Protein AF-A0AAU3AUS3-F1 (afdb_monomer_lite)

Radius of gyration: 31.83 Å; chains: 1; bounding box: 71×86×41 Å

Secondary structure (DSSP, 8-state):
--HHHHHHHHHHHHHHHHHHHHHHHHHHHSS-GGGSTTSPPHHHHHHHHHHHHHHHHHHHHHHHHTT-S-HHHHHHHHHHHHHHHHHHHHHHHHHHHHHHS------PPPPP--PPPPPP----------

Sequence (130 aa):
MSVWMACVWGLLGAGALEAHQLRGDIARVRNLPWRVRGELPLGPYLTALGLRLALGVGLAAGFGASGQAGGPVGVMAVGIAAPKVLEQLAGRRLAEVQSADEPLGPEPEPEPVVEPAAPPEVEGATGERN

Structure (mmCIF, N/CA/C/O backbone):
data_AF-A0AAU3AUS3-F1
#
_entry.id   AF-A0AAU3AUS3-F1
#
loop_
_atom_site.group_PDB
_atom_site.id
_atom_site.type_symbol
_atom_site.label_atom_id
_atom_site.label_alt_id
_atom_site.label_comp_id
_atom_site.label_asym_id
_atom_site.label_entity_id
_atom_site.label_seq_id
_atom_site.pdbx_PDB_ins_code
_atom_site.Cartn_x
_atom_site.Cartn_y
_atom_site.Cartn_z
_atom_site.occupancy
_atom_site.B_iso_or_equiv
_atom_site.auth_seq_id
_atom_site.auth_comp_id
_atom_site.auth_asym_id
_atom_site.auth_atom_id
_atom_site.pdbx_PDB_model_num
ATOM 1 N N . MET A 1 1 ? 12.947 -8.809 -16.475 1.00 65.44 1 MET A N 1
ATOM 2 C CA . MET A 1 1 ? 11.981 -9.483 -15.575 1.00 65.44 1 MET A CA 1
ATOM 3 C C . MET A 1 1 ? 10.610 -9.408 -16.231 1.00 65.44 1 MET A C 1
ATOM 5 O O . MET A 1 1 ? 10.331 -8.376 -16.823 1.00 65.44 1 MET A O 1
ATOM 9 N N . SER A 1 2 ? 9.790 -10.464 -16.212 1.00 82.69 2 SER A N 1
ATOM 10 C CA . SER A 1 2 ? 8.461 -10.382 -16.838 1.00 82.69 2 SER A CA 1
ATOM 11 C C . SER A 1 2 ? 7.533 -9.468 -16.031 1.00 82.69 2 SER A C 1
ATOM 13 O O . SER A 1 2 ? 7.629 -9.410 -14.803 1.00 82.69 2 SER A O 1
ATOM 15 N N . VAL A 1 3 ? 6.620 -8.773 -16.715 1.00 78.56 3 VAL A N 1
ATOM 16 C CA . VAL A 1 3 ? 5.614 -7.898 -16.083 1.00 78.56 3 VAL A CA 1
ATOM 17 C C . VAL A 1 3 ? 4.771 -8.680 -15.074 1.00 78.56 3 VAL A C 1
ATOM 19 O O . VAL A 1 3 ? 4.509 -8.195 -13.984 1.00 78.56 3 VAL A O 1
ATOM 22 N N . TRP A 1 4 ? 4.445 -9.938 -15.381 1.00 81.81 4 TRP A N 1
ATOM 23 C CA . TRP A 1 4 ? 3.783 -10.847 -14.445 1.00 81.81 4 TRP A CA 1
ATOM 24 C C . TRP A 1 4 ? 4.547 -10.998 -13.123 1.00 81.81 4 TRP A C 1
ATOM 26 O O . TRP A 1 4 ? 3.977 -10.827 -12.048 1.00 81.81 4 TRP A O 1
ATOM 36 N N . MET A 1 5 ? 5.854 -11.265 -13.197 1.00 78.62 5 MET A N 1
ATOM 37 C CA . MET A 1 5 ? 6.702 -11.383 -12.011 1.00 78.62 5 MET A CA 1
ATOM 38 C C . MET A 1 5 ? 6.750 -10.052 -11.243 1.00 78.62 5 MET A C 1
ATOM 40 O O . MET A 1 5 ? 6.728 -10.050 -10.016 1.00 78.62 5 MET A O 1
ATOM 44 N N . ALA A 1 6 ? 6.757 -8.918 -11.952 1.00 76.00 6 ALA A N 1
ATOM 45 C CA . ALA A 1 6 ? 6.705 -7.586 -11.350 1.00 76.00 6 ALA A CA 1
ATOM 46 C C . ALA A 1 6 ? 5.406 -7.375 -10.563 1.00 76.00 6 ALA A C 1
ATOM 48 O O . ALA A 1 6 ? 5.463 -6.969 -9.406 1.00 76.00 6 ALA A O 1
A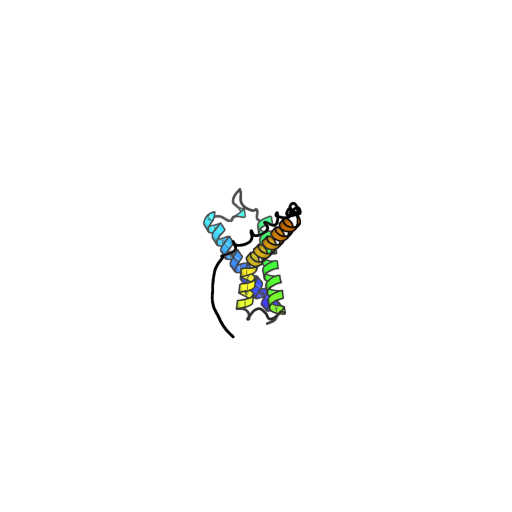TOM 49 N N . CYS A 1 7 ? 4.258 -7.743 -11.135 1.00 77.19 7 CYS A N 1
ATOM 50 C CA . CYS A 1 7 ? 2.962 -7.688 -10.462 1.00 77.19 7 CYS A CA 1
ATOM 51 C C . CYS A 1 7 ? 2.922 -8.554 -9.196 1.00 77.19 7 CYS A C 1
ATOM 53 O O . CYS A 1 7 ? 2.415 -8.101 -8.173 1.00 77.19 7 CYS A O 1
ATOM 55 N N . VAL A 1 8 ? 3.478 -9.771 -9.236 1.00 81.88 8 VAL A N 1
ATOM 56 C CA . VAL A 1 8 ? 3.534 -10.667 -8.065 1.00 81.88 8 VAL A CA 1
ATOM 57 C C . VAL A 1 8 ? 4.384 -10.060 -6.948 1.00 81.88 8 VAL A C 1
ATOM 59 O O . VAL A 1 8 ? 3.948 -10.028 -5.798 1.00 81.88 8 VAL A O 1
ATOM 62 N N . TRP A 1 9 ? 5.563 -9.522 -7.272 1.00 76.19 9 TRP A N 1
ATOM 63 C CA . TRP A 1 9 ? 6.416 -8.853 -6.283 1.00 76.19 9 TRP A CA 1
ATOM 64 C C . TRP A 1 9 ? 5.794 -7.557 -5.751 1.00 76.19 9 TRP A C 1
ATOM 66 O O . TRP A 1 9 ? 5.905 -7.273 -4.558 1.00 76.19 9 TRP A O 1
ATOM 76 N N . GLY A 1 10 ? 5.083 -6.814 -6.601 1.00 76.62 10 GLY A N 1
ATOM 77 C CA . GLY A 1 10 ? 4.305 -5.639 -6.212 1.00 76.62 10 GLY A CA 1
ATOM 78 C C . GLY A 1 10 ? 3.168 -5.972 -5.246 1.00 76.62 10 GLY A C 1
ATOM 79 O O . GLY A 1 10 ? 3.034 -5.316 -4.214 1.00 76.62 10 GLY A O 1
ATOM 80 N N . LEU A 1 11 ? 2.399 -7.031 -5.529 1.00 79.12 11 LEU A N 1
ATOM 81 C CA . LEU A 1 11 ? 1.363 -7.557 -4.629 1.00 79.12 11 LEU A CA 1
ATOM 82 C C . LEU A 1 11 ? 1.946 -7.997 -3.295 1.00 79.12 11 LEU A C 1
ATOM 84 O O . LEU A 1 11 ? 1.372 -7.698 -2.252 1.00 79.12 11 LEU A O 1
ATOM 88 N N . LEU A 1 12 ? 3.084 -8.692 -3.325 1.00 79.38 12 LEU A N 1
ATOM 89 C CA . LEU A 1 12 ? 3.743 -9.168 -2.116 1.00 79.38 12 LEU A CA 1
ATOM 90 C C . LEU A 1 12 ? 4.182 -7.993 -1.227 1.00 79.38 12 LEU A C 1
ATOM 92 O O . LEU A 1 12 ? 3.949 -8.022 -0.021 1.00 79.38 12 LEU A O 1
ATOM 96 N N . GLY A 1 13 ? 4.757 -6.941 -1.820 1.00 77.12 13 GLY A N 1
ATOM 97 C CA . GLY A 1 13 ? 5.139 -5.722 -1.103 1.00 77.12 13 GLY A CA 1
ATOM 98 C C . GLY A 1 13 ? 3.938 -4.974 -0.515 1.00 77.12 13 GLY A C 1
ATOM 99 O O . GLY A 1 13 ? 3.933 -4.652 0.674 1.00 77.12 13 GLY A O 1
ATOM 100 N N . ALA A 1 14 ? 2.893 -4.756 -1.318 1.00 78.69 14 ALA A N 1
ATOM 101 C CA . ALA A 1 14 ? 1.672 -4.085 -0.868 1.00 78.69 14 ALA A CA 1
ATOM 102 C C . ALA A 1 14 ? 0.941 -4.889 0.227 1.00 78.69 14 ALA A C 1
ATOM 104 O O . ALA A 1 14 ? 0.501 -4.327 1.230 1.00 78.69 14 ALA A O 1
ATOM 105 N N . GLY A 1 15 ? 0.873 -6.214 0.079 1.00 80.56 15 GLY A N 1
ATOM 106 C CA . GLY A 1 15 ? 0.272 -7.114 1.062 1.00 80.56 15 GLY A CA 1
ATOM 107 C C . GLY A 1 15 ? 1.046 -7.173 2.382 1.00 80.56 15 GLY A C 1
ATOM 108 O O . GLY A 1 15 ? 0.429 -7.196 3.445 1.00 80.56 15 GLY A O 1
ATOM 109 N N . ALA A 1 16 ? 2.383 -7.145 2.344 1.00 80.88 16 ALA A N 1
ATOM 110 C CA . ALA A 1 16 ? 3.210 -7.131 3.553 1.00 80.88 16 ALA A CA 1
ATOM 111 C C . ALA A 1 16 ? 2.988 -5.862 4.393 1.00 80.88 16 ALA A C 1
ATOM 113 O O . ALA A 1 16 ? 2.894 -5.938 5.621 1.00 80.88 16 ALA A O 1
ATOM 114 N N . LEU A 1 17 ? 2.857 -4.707 3.736 1.00 79.25 17 LEU A N 1
ATOM 115 C CA . LEU A 1 17 ? 2.552 -3.448 4.409 1.00 79.25 17 LEU A CA 1
ATOM 116 C C . LEU A 1 17 ? 1.165 -3.479 5.063 1.00 79.25 17 LEU A C 1
ATOM 118 O O . LEU A 1 17 ? 1.019 -3.046 6.208 1.00 79.25 17 LEU A O 1
ATOM 122 N N . GLU A 1 18 ? 0.159 -4.010 4.368 1.00 80.06 18 GLU A N 1
ATOM 123 C CA . GLU A 1 18 ? -1.181 -4.115 4.942 1.00 80.06 18 GLU A CA 1
ATOM 124 C C . GLU A 1 18 ? -1.211 -5.086 6.127 1.00 80.06 18 GLU A C 1
ATOM 126 O O . GLU A 1 18 ? -1.787 -4.778 7.168 1.00 80.06 18 GLU A O 1
ATOM 131 N N . ALA A 1 19 ? -0.535 -6.233 6.019 1.00 81.94 19 ALA A N 1
ATOM 132 C CA . ALA A 1 19 ? -0.430 -7.185 7.121 1.00 81.94 19 ALA A CA 1
ATOM 133 C C . ALA A 1 19 ? 0.214 -6.544 8.362 1.00 81.94 19 ALA A C 1
ATOM 135 O O . ALA A 1 19 ? -0.216 -6.804 9.488 1.00 81.94 19 ALA A O 1
ATOM 136 N N . HIS A 1 20 ? 1.209 -5.673 8.169 1.00 82.19 20 HIS A N 1
ATOM 137 C CA . HIS A 1 20 ? 1.813 -4.908 9.256 1.00 82.19 20 HIS A CA 1
ATOM 138 C C . HIS A 1 20 ? 0.824 -3.910 9.880 1.00 82.19 20 HIS A C 1
ATOM 140 O O . HIS A 1 20 ? 0.724 -3.846 11.107 1.00 82.19 20 HIS A O 1
ATOM 146 N N . GLN A 1 21 ? 0.086 -3.146 9.068 1.00 82.25 21 GLN A N 1
ATOM 147 C CA . GLN A 1 21 ? -0.917 -2.191 9.562 1.00 82.25 21 GLN A CA 1
ATOM 148 C C . GLN A 1 21 ? -2.036 -2.900 10.328 1.00 82.25 21 GLN A C 1
ATOM 150 O O . GLN A 1 21 ? -2.291 -2.570 11.485 1.00 82.25 21 GLN A O 1
ATOM 155 N N . LEU A 1 22 ? -2.607 -3.955 9.744 1.00 80.31 22 LEU A N 1
ATOM 156 C CA . LEU A 1 22 ? -3.652 -4.755 10.375 1.00 80.31 22 LEU A CA 1
ATOM 157 C C . LEU A 1 22 ? -3.168 -5.386 11.687 1.00 80.31 22 LEU A C 1
ATOM 159 O O . LEU A 1 22 ? -3.910 -5.422 12.666 1.00 80.31 22 LEU A O 1
ATOM 163 N N . ARG A 1 23 ? -1.915 -5.853 11.750 1.00 79.44 23 ARG A N 1
ATOM 164 C CA . ARG A 1 23 ? -1.329 -6.368 12.996 1.00 79.44 23 ARG A CA 1
ATOM 165 C C . ARG A 1 23 ? -1.220 -5.279 14.066 1.00 79.44 23 ARG A C 1
ATOM 167 O O . ARG A 1 23 ? -1.485 -5.569 15.232 1.00 79.44 23 ARG A O 1
ATOM 174 N N . GLY A 1 24 ? -0.839 -4.060 13.687 1.00 81.00 24 GLY A N 1
ATOM 175 C CA 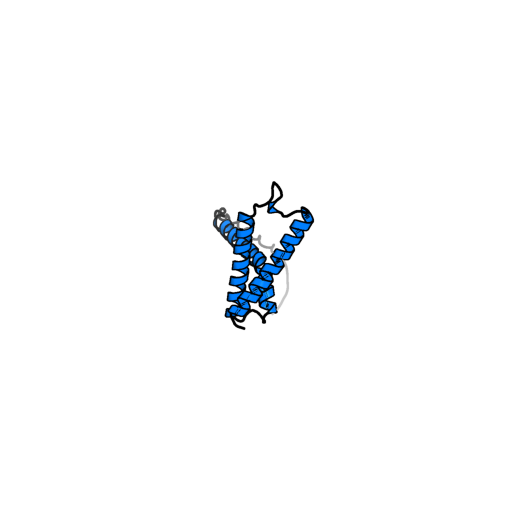. GLY A 1 24 ? -0.795 -2.905 14.586 1.00 81.00 24 GLY A CA 1
ATOM 176 C C . GLY A 1 24 ? -2.179 -2.529 15.112 1.00 81.00 24 GLY A C 1
ATOM 177 O O . GLY A 1 24 ? -2.347 -2.350 16.319 1.00 81.00 24 GLY A O 1
ATOM 178 N N . ASP A 1 25 ? -3.183 -2.506 14.237 1.00 79.06 25 ASP A N 1
ATOM 179 C CA . ASP A 1 25 ? -4.571 -2.243 14.621 1.00 79.06 25 ASP A CA 1
ATOM 180 C C . ASP A 1 25 ? -5.101 -3.325 15.563 1.00 79.06 25 ASP A C 1
ATOM 182 O O . ASP A 1 25 ? -5.585 -3.006 16.648 1.00 79.06 25 ASP A O 1
ATOM 186 N N . ILE A 1 26 ? -4.908 -4.606 15.233 1.00 82.19 26 ILE A N 1
ATOM 187 C CA . ILE A 1 26 ? -5.294 -5.724 16.107 1.00 82.19 26 ILE A CA 1
ATOM 188 C C . ILE A 1 26 ? -4.594 -5.626 17.467 1.00 82.19 26 ILE A C 1
ATOM 190 O O . ILE A 1 26 ? -5.217 -5.890 18.495 1.00 82.19 26 ILE A O 1
ATOM 194 N N . ALA A 1 27 ? -3.319 -5.231 17.506 1.00 82.44 27 ALA A N 1
ATOM 195 C CA . ALA A 1 27 ? -2.603 -5.027 18.762 1.00 82.44 27 ALA A CA 1
ATOM 196 C C . ALA A 1 27 ? -3.175 -3.851 19.576 1.00 82.44 27 ALA A C 1
ATOM 198 O O . ALA A 1 27 ? -3.242 -3.952 20.802 1.00 82.44 27 ALA A O 1
ATOM 199 N N . ARG A 1 28 ? -3.632 -2.776 18.914 1.00 82.44 28 ARG A N 1
ATOM 200 C CA . ARG A 1 28 ? -4.236 -1.593 19.553 1.00 82.44 28 ARG A CA 1
ATOM 201 C C . ARG A 1 28 ? -5.603 -1.898 20.159 1.00 82.44 28 ARG A C 1
ATOM 203 O O . ARG A 1 28 ? -5.824 -1.616 21.332 1.00 82.44 28 ARG A O 1
ATOM 210 N N . VAL A 1 29 ? -6.519 -2.468 19.376 1.00 82.31 29 VAL A N 1
ATOM 211 C CA . VAL A 1 29 ? -7.899 -2.739 19.824 1.00 82.31 29 VAL A CA 1
ATOM 212 C C . VAL A 1 29 ? -8.073 -4.107 20.492 1.00 82.31 29 VAL A C 1
ATOM 214 O O . VAL A 1 29 ? -9.152 -4.409 21.001 1.00 82.31 29 VAL A O 1
ATOM 217 N N . ARG A 1 30 ? -7.025 -4.946 20.505 1.00 78.44 30 ARG A N 1
ATOM 218 C CA . ARG A 1 30 ? -7.033 -6.350 20.978 1.00 78.44 30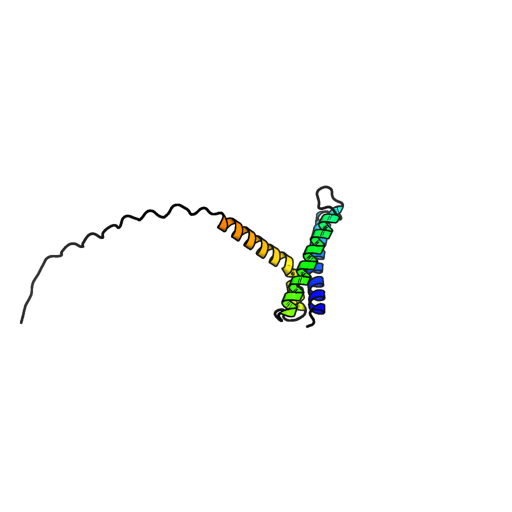 ARG A CA 1
ATOM 219 C C . ARG A 1 30 ? -8.154 -7.204 20.370 1.00 78.44 30 ARG A C 1
ATOM 221 O O . ARG A 1 30 ? -8.518 -8.245 20.913 1.00 78.44 30 ARG A O 1
ATOM 228 N N . ASN A 1 31 ? -8.697 -6.762 19.243 1.00 77.00 31 ASN A N 1
ATOM 229 C CA . ASN A 1 31 ? -9.788 -7.382 18.511 1.00 77.00 31 ASN A CA 1
ATOM 230 C C . ASN A 1 31 ? -9.635 -7.039 17.026 1.00 77.00 31 ASN A C 1
ATOM 232 O O . ASN A 1 31 ? -8.803 -6.218 16.647 1.00 77.00 31 ASN A O 1
ATOM 236 N N . LEU A 1 32 ? -10.433 -7.671 16.175 1.00 75.00 32 LEU A N 1
ATOM 237 C CA . LEU A 1 32 ? -10.486 -7.304 14.767 1.00 75.00 32 LEU A CA 1
ATOM 238 C C . LEU A 1 32 ? -11.126 -5.912 14.635 1.00 75.00 32 LEU A C 1
ATOM 240 O O . LEU A 1 32 ? -12.177 -5.695 15.248 1.00 75.00 32 LEU A O 1
ATOM 244 N N . PRO A 1 33 ? -10.551 -4.998 13.834 1.00 71.62 33 PRO A N 1
ATOM 245 C CA . PRO A 1 33 ? -11.008 -3.608 13.759 1.00 71.62 33 PRO A CA 1
ATOM 246 C C . PRO A 1 33 ? -12.490 -3.510 13.364 1.00 71.62 33 PRO A C 1
ATOM 248 O O . PRO A 1 33 ? -13.274 -2.824 14.008 1.00 71.62 33 PRO A O 1
ATOM 251 N N . TRP A 1 34 ? -12.953 -4.346 12.433 1.00 76.75 34 TRP A N 1
ATOM 252 C CA . TRP A 1 34 ? -14.363 -4.395 12.015 1.00 76.75 34 TRP A CA 1
ATOM 253 C C . TRP A 1 34 ? -15.343 -5.003 13.041 1.00 76.75 34 TRP A C 1
ATOM 255 O O . TRP A 1 34 ? -16.544 -5.056 12.772 1.00 76.75 34 TRP A O 1
ATOM 265 N N . ARG A 1 35 ? -14.876 -5.500 14.197 1.00 72.62 35 ARG A N 1
ATOM 266 C CA . ARG A 1 35 ? -15.739 -5.967 15.306 1.00 72.62 35 ARG A CA 1
ATOM 267 C C . ARG A 1 35 ? -15.929 -4.907 16.395 1.00 72.62 35 ARG A C 1
ATOM 269 O O . ARG A 1 35 ? -16.709 -5.140 17.318 1.00 72.62 35 ARG A O 1
ATOM 276 N N . VAL A 1 36 ? -15.246 -3.766 16.303 1.00 76.50 36 VAL A N 1
ATOM 277 C CA . VAL A 1 36 ? -15.317 -2.680 17.288 1.00 76.50 36 VAL A CA 1
ATOM 278 C C . VAL A 1 36 ? -16.289 -1.602 16.802 1.00 76.50 36 VAL A C 1
ATOM 280 O O . VAL A 1 36 ? -16.190 -1.104 15.683 1.00 76.50 36 VAL A O 1
ATOM 283 N N . ARG A 1 37 ? -17.260 -1.229 17.647 1.00 68.38 37 ARG A N 1
ATOM 284 C CA . ARG A 1 37 ? -18.193 -0.127 17.360 1.00 68.38 37 ARG A CA 1
ATOM 285 C C . ARG A 1 37 ? -17.413 1.191 17.306 1.00 68.38 37 ARG A C 1
ATOM 287 O O . ARG A 1 37 ? -16.842 1.589 18.314 1.00 68.38 37 ARG A O 1
ATOM 294 N N . GLY A 1 38 ? -17.422 1.854 16.149 1.00 71.19 38 GLY A N 1
ATOM 295 C CA . GLY A 1 38 ? -16.692 3.105 15.900 1.00 71.19 38 GLY A CA 1
ATOM 296 C C . GLY A 1 38 ? -15.525 2.973 14.916 1.00 71.19 38 GLY A C 1
ATOM 297 O O . GLY A 1 38 ? -14.988 3.991 14.494 1.00 71.19 38 GLY A O 1
ATOM 298 N N . GLU A 1 39 ? -15.167 1.753 14.507 1.00 74.31 39 GLU A N 1
ATOM 299 C CA . GLU A 1 39 ? -14.149 1.512 13.479 1.00 74.31 39 GLU A CA 1
ATOM 300 C C . GLU A 1 39 ? -14.763 1.122 12.124 1.00 74.31 39 GLU A C 1
ATOM 302 O O . GLU A 1 39 ? -15.973 0.901 12.001 1.00 74.31 39 GLU A O 1
ATOM 307 N N . LEU A 1 40 ? -13.928 1.084 11.078 1.00 70.62 40 LEU A N 1
ATOM 308 C CA . LEU A 1 40 ? -14.376 0.818 9.712 1.00 70.62 40 LEU A CA 1
ATOM 309 C C . LEU A 1 40 ? -15.028 -0.574 9.605 1.00 70.62 40 LEU A C 1
ATOM 311 O O . LEU A 1 40 ? -14.406 -1.576 9.971 1.00 70.62 40 LEU A O 1
ATOM 315 N N . PRO A 1 41 ? -16.250 -0.677 9.049 1.00 78.62 41 PRO A N 1
ATOM 316 C CA . PRO A 1 41 ? -16.859 -1.971 8.792 1.00 78.62 41 PRO A CA 1
ATOM 317 C C . PRO A 1 41 ? -16.084 -2.733 7.709 1.00 78.62 41 PRO A C 1
ATOM 319 O O . PRO A 1 41 ? -15.378 -2.152 6.881 1.00 78.62 41 PRO A O 1
ATOM 322 N N . LEU A 1 42 ? -16.243 -4.059 7.698 1.00 79.00 42 LEU A N 1
ATOM 323 C CA . LEU A 1 42 ? -15.456 -4.963 6.852 1.00 79.00 42 LEU A CA 1
ATOM 324 C C . LEU A 1 42 ? -15.538 -4.619 5.354 1.00 79.00 42 LEU A C 1
ATOM 326 O O . LEU A 1 42 ? -14.536 -4.708 4.657 1.00 79.00 42 LEU A O 1
ATOM 330 N N . GLY A 1 43 ? -16.710 -4.207 4.859 1.00 82.25 43 GLY A N 1
ATOM 331 C CA . GLY A 1 43 ? -16.910 -3.869 3.444 1.00 82.25 43 GLY A CA 1
ATOM 332 C C . GLY A 1 43 ? -15.986 -2.740 2.966 1.00 82.25 43 GLY A C 1
ATOM 333 O O . GLY A 1 43 ? -15.127 -2.987 2.123 1.00 82.25 43 GLY A O 1
ATOM 334 N N . PRO A 1 44 ? -16.096 -1.521 3.526 1.00 81.19 44 PRO A N 1
ATOM 335 C CA . PRO A 1 44 ? -15.186 -0.416 3.218 1.00 81.19 44 PRO A CA 1
ATOM 336 C C . PRO A 1 44 ? -13.709 -0.749 3.437 1.00 81.19 44 PRO A C 1
ATOM 338 O O . PRO A 1 44 ? -12.870 -0.309 2.654 1.00 81.19 44 PRO A O 1
ATOM 341 N N . TYR A 1 45 ? -13.393 -1.552 4.459 1.00 79.81 45 TYR A N 1
ATOM 342 C CA . TYR A 1 45 ? -12.031 -2.024 4.704 1.00 79.81 45 TYR A CA 1
ATOM 343 C C . TYR A 1 45 ? -11.500 -2.863 3.529 1.00 79.81 45 TYR A C 1
ATOM 345 O O . TYR A 1 45 ? -10.433 -2.570 2.992 1.00 79.81 45 TYR A O 1
ATOM 353 N N . LEU A 1 46 ? -12.275 -3.847 3.057 1.00 80.44 46 LEU A N 1
ATOM 354 C CA . LEU A 1 46 ? -11.916 -4.673 1.900 1.00 80.44 46 LEU A CA 1
ATOM 355 C C . LEU A 1 46 ? -11.810 -3.856 0.610 1.00 80.44 46 LEU A C 1
ATOM 357 O O . LEU A 1 46 ? -10.907 -4.096 -0.190 1.00 80.44 46 LEU A O 1
ATOM 361 N N . THR A 1 47 ? -12.689 -2.872 0.411 1.00 82.88 47 THR A N 1
ATOM 362 C CA . THR A 1 47 ? -12.606 -1.964 -0.742 1.00 82.88 47 THR A CA 1
ATOM 363 C C . THR A 1 47 ? -11.304 -1.166 -0.711 1.00 82.88 47 THR A C 1
ATOM 365 O O . THR A 1 47 ? -10.580 -1.118 -1.706 1.00 82.88 47 THR A O 1
ATOM 368 N N . ALA A 1 48 ? -10.963 -0.583 0.440 1.00 79.06 48 ALA A N 1
ATOM 369 C CA . ALA A 1 48 ? -9.737 0.188 0.608 1.00 79.06 48 ALA A CA 1
ATOM 370 C C . ALA A 1 48 ? -8.479 -0.685 0.433 1.00 79.06 48 ALA A C 1
ATOM 372 O O . ALA A 1 48 ? -7.499 -0.244 -0.172 1.00 79.06 48 ALA A O 1
ATOM 373 N N . LEU A 1 49 ? -8.526 -1.934 0.902 1.00 79.56 49 LEU A N 1
ATOM 374 C CA . LEU A 1 49 ? -7.487 -2.936 0.677 1.00 79.56 49 LEU A CA 1
ATOM 375 C C . LEU A 1 49 ? 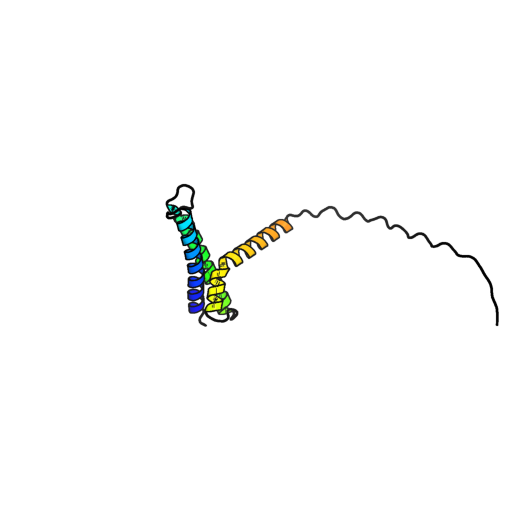-7.331 -3.264 -0.815 1.00 79.56 49 LEU A C 1
ATOM 377 O O . LEU A 1 49 ? -6.225 -3.221 -1.351 1.00 79.56 49 LEU A O 1
ATOM 381 N N . GLY A 1 50 ? -8.439 -3.533 -1.509 1.00 82.88 50 GLY A N 1
ATOM 382 C CA . GLY A 1 50 ? -8.446 -3.840 -2.938 1.00 82.88 50 GLY A CA 1
ATOM 383 C C . GLY A 1 50 ? -7.845 -2.718 -3.787 1.00 82.88 50 GLY A C 1
ATOM 384 O O . GLY A 1 50 ? -6.988 -2.985 -4.630 1.00 82.88 50 GLY A O 1
ATOM 385 N N . LEU A 1 51 ? -8.220 -1.460 -3.525 1.00 80.44 51 LEU A N 1
ATOM 386 C CA . LEU A 1 51 ? -7.638 -0.307 -4.223 1.00 80.44 51 LEU A CA 1
ATOM 387 C C . LEU A 1 51 ? -6.127 -0.187 -3.977 1.00 80.44 51 LEU A C 1
ATOM 389 O O . LEU A 1 51 ? -5.376 0.069 -4.918 1.00 80.44 51 LEU A O 1
ATOM 393 N N . ARG A 1 52 ? -5.657 -0.396 -2.741 1.00 78.31 52 ARG A N 1
ATOM 394 C CA . ARG A 1 52 ? -4.219 -0.329 -2.419 1.00 78.31 52 ARG A CA 1
ATOM 395 C C . ARG A 1 52 ? -3.419 -1.437 -3.093 1.00 78.31 52 ARG A C 1
ATOM 397 O O . ARG A 1 52 ? -2.343 -1.167 -3.624 1.00 78.31 52 ARG A O 1
ATOM 404 N N . LEU A 1 53 ? -3.952 -2.656 -3.128 1.00 79.06 53 LEU A N 1
ATOM 405 C CA . LEU A 1 53 ? -3.328 -3.762 -3.853 1.00 79.06 53 LEU A CA 1
ATOM 406 C C . LEU A 1 53 ? -3.284 -3.481 -5.358 1.00 79.06 53 LEU A C 1
ATOM 408 O O . LEU A 1 53 ? -2.239 -3.672 -5.976 1.00 79.06 53 LEU A O 1
ATOM 412 N N . ALA A 1 54 ? -4.370 -2.959 -5.936 1.00 80.25 54 ALA A N 1
ATOM 413 C CA . ALA A 1 54 ? -4.415 -2.575 -7.346 1.00 80.25 54 ALA A CA 1
ATOM 414 C C . ALA A 1 54 ? -3.383 -1.485 -7.686 1.00 80.25 54 ALA A C 1
ATOM 416 O O . ALA A 1 54 ? -2.733 -1.561 -8.727 1.00 80.25 54 ALA A O 1
ATOM 417 N N . LEU A 1 55 ? -3.171 -0.514 -6.793 1.00 80.19 55 LEU A N 1
ATOM 418 C CA . LEU A 1 55 ? -2.128 0.506 -6.946 1.00 80.19 55 LEU A CA 1
ATOM 419 C C . LEU A 1 55 ? -0.719 -0.085 -6.871 1.00 80.19 55 LEU A C 1
ATOM 421 O O . LEU A 1 55 ? 0.117 0.241 -7.712 1.00 80.19 55 LEU A O 1
ATOM 425 N N . GLY A 1 56 ? -0.463 -0.975 -5.907 1.00 78.12 56 GLY A N 1
ATOM 426 C CA . GLY A 1 56 ? 0.808 -1.693 -5.801 1.00 78.12 56 GLY A CA 1
ATOM 427 C C . GLY A 1 56 ? 1.116 -2.509 -7.058 1.00 78.12 56 GLY A C 1
ATOM 428 O O . GLY A 1 56 ? 2.230 -2.441 -7.573 1.00 78.12 56 GLY A O 1
ATOM 429 N N . VAL A 1 57 ? 0.113 -3.208 -7.604 1.00 78.75 57 VAL A N 1
ATOM 430 C CA . VAL A 1 57 ? 0.210 -3.947 -8.877 1.00 78.75 57 VAL A CA 1
ATOM 431 C C . VAL A 1 57 ? 0.477 -3.000 -10.041 1.00 78.75 57 VAL A C 1
ATOM 433 O O . VAL A 1 57 ? 1.386 -3.248 -10.825 1.00 78.75 57 VAL A O 1
ATOM 436 N N . GLY A 1 58 ? -0.306 -1.927 -10.166 1.00 77.81 58 GLY A N 1
ATOM 437 C CA . GLY A 1 58 ? -0.220 -0.993 -11.287 1.00 77.81 58 GLY A CA 1
ATOM 438 C C . GLY A 1 58 ? 1.126 -0.274 -11.342 1.00 77.81 58 GLY A C 1
ATOM 439 O O . GLY A 1 58 ? 1.755 -0.219 -12.400 1.00 77.81 58 GLY A O 1
ATOM 440 N N . LEU A 1 59 ? 1.618 0.204 -10.196 1.00 77.44 59 LEU A N 1
ATOM 441 C CA . LEU A 1 59 ? 2.945 0.812 -10.098 1.00 77.44 59 LEU A CA 1
ATOM 442 C C . LEU A 1 59 ? 4.044 -0.215 -10.384 1.00 77.44 59 LEU A C 1
ATOM 444 O O . LEU A 1 59 ? 4.932 0.056 -11.187 1.00 77.44 59 LEU A O 1
ATOM 448 N N . ALA A 1 60 ? 3.965 -1.413 -9.804 1.00 77.94 60 ALA A N 1
ATOM 449 C CA . ALA A 1 60 ? 4.928 -2.477 -10.068 1.00 77.94 60 ALA A CA 1
ATOM 450 C C . ALA A 1 60 ? 4.969 -2.891 -11.548 1.00 77.94 60 ALA A C 1
ATOM 452 O O . ALA A 1 60 ? 6.052 -3.092 -12.102 1.00 77.94 60 ALA A O 1
ATOM 453 N N . ALA A 1 61 ? 3.812 -2.967 -12.208 1.00 77.69 61 ALA A N 1
ATOM 454 C CA . ALA A 1 61 ? 3.707 -3.235 -13.636 1.00 77.69 61 ALA A CA 1
ATOM 455 C C . ALA A 1 61 ? 4.358 -2.119 -14.465 1.00 77.69 61 ALA A C 1
ATOM 457 O O . ALA A 1 61 ? 5.155 -2.415 -15.354 1.00 77.69 61 ALA A O 1
ATOM 458 N N . GLY A 1 62 ? 4.081 -0.851 -14.140 1.00 78.00 62 GLY A N 1
ATOM 459 C CA . GLY A 1 62 ? 4.672 0.305 -14.818 1.00 78.00 62 GLY A CA 1
ATOM 460 C C . GLY A 1 62 ? 6.193 0.365 -14.664 1.00 78.00 62 GLY A C 1
ATOM 461 O O . GLY A 1 62 ? 6.917 0.456 -15.653 1.00 78.00 62 GLY A O 1
ATOM 462 N N . PHE A 1 63 ? 6.701 0.224 -13.439 1.00 75.38 63 PHE A N 1
ATOM 463 C CA . PHE A 1 63 ? 8.143 0.207 -13.171 1.00 75.38 63 PHE A CA 1
ATOM 464 C C . PHE A 1 63 ? 8.847 -1.015 -13.778 1.00 75.38 63 PHE A C 1
ATOM 466 O O . PHE A 1 63 ? 9.987 -0.907 -14.237 1.00 75.38 63 PHE A O 1
ATOM 473 N N . GLY A 1 64 ? 8.170 -2.167 -13.801 1.00 75.06 64 GLY A N 1
ATOM 474 C CA . GLY A 1 64 ? 8.655 -3.384 -14.445 1.00 75.06 64 GLY A CA 1
ATOM 475 C C . GLY A 1 64 ? 8.724 -3.264 -15.969 1.00 75.06 64 GLY A C 1
ATOM 476 O O . GLY A 1 64 ? 9.706 -3.705 -16.562 1.00 75.06 64 GLY A O 1
ATOM 477 N N . ALA A 1 65 ? 7.725 -2.636 -16.597 1.00 76.25 65 ALA A N 1
ATOM 478 C CA . ALA A 1 65 ? 7.692 -2.393 -18.039 1.00 76.25 65 ALA A CA 1
ATOM 479 C C . ALA A 1 65 ? 8.738 -1.356 -18.482 1.00 76.25 65 ALA A C 1
ATOM 481 O O . ALA A 1 65 ? 9.375 -1.535 -19.516 1.00 76.25 65 ALA A O 1
ATOM 482 N N . SER A 1 66 ? 8.968 -0.317 -17.676 1.00 74.56 66 SER A N 1
ATOM 483 C CA . SER A 1 66 ? 9.943 0.744 -17.971 1.00 74.56 66 SER A CA 1
ATOM 484 C C . SER A 1 66 ? 11.398 0.358 -17.672 1.00 74.56 66 SER A C 1
ATOM 486 O O . SER A 1 66 ? 12.297 1.171 -17.869 1.00 74.56 66 SER A O 1
ATOM 488 N N . GLY A 1 67 ? 11.649 -0.841 -17.131 1.00 68.50 67 GLY A N 1
ATOM 489 C CA . GLY A 1 67 ? 12.988 -1.279 -16.720 1.00 68.50 67 GLY A CA 1
ATOM 490 C C . GLY A 1 67 ? 13.591 -0.475 -15.560 1.00 68.50 67 GLY A C 1
ATOM 491 O O . GLY A 1 67 ? 14.776 -0.615 -15.273 1.00 68.50 67 GLY A O 1
ATOM 492 N N . GLN A 1 68 ? 12.794 0.359 -14.885 1.00 69.62 68 GLN A N 1
ATOM 493 C CA . GLN A 1 68 ? 13.265 1.271 -13.838 1.00 69.62 68 GLN A CA 1
ATOM 494 C C . GLN A 1 68 ? 13.345 0.627 -12.453 1.00 69.62 68 GLN A C 1
ATOM 496 O O . GLN A 1 68 ? 13.978 1.177 -11.555 1.00 69.62 68 GLN A O 1
ATOM 501 N N . ALA A 1 69 ? 12.739 -0.544 -12.259 1.00 68.12 69 ALA A N 1
ATOM 502 C CA . ALA A 1 69 ? 12.947 -1.305 -11.038 1.00 68.12 69 ALA A CA 1
ATOM 503 C C . ALA A 1 69 ? 14.141 -2.257 -11.189 1.00 68.12 69 ALA A C 1
ATOM 505 O O . ALA A 1 69 ? 14.122 -3.170 -12.018 1.00 68.12 69 ALA A O 1
ATOM 506 N N . GLY A 1 70 ? 15.162 -2.053 -10.349 1.00 66.94 70 GLY A N 1
ATOM 507 C CA . GLY A 1 70 ? 16.382 -2.863 -10.258 1.00 66.94 70 GLY A CA 1
ATOM 508 C C . GLY A 1 70 ? 16.133 -4.275 -9.719 1.00 66.94 70 GLY A C 1
ATOM 509 O O . GLY A 1 70 ? 16.598 -4.631 -8.639 1.00 66.94 70 GLY A O 1
ATOM 510 N N . GLY A 1 71 ? 15.368 -5.078 -10.456 1.00 75.50 71 GLY A N 1
ATOM 511 C CA . GLY A 1 71 ? 15.046 -6.460 -10.111 1.00 75.50 71 GLY A CA 1
ATOM 512 C C . GLY A 1 71 ? 13.934 -6.623 -9.060 1.00 75.50 71 GLY A C 1
ATOM 513 O O . GLY A 1 71 ? 13.269 -5.653 -8.689 1.00 75.50 71 GLY A O 1
ATOM 514 N N . PRO A 1 72 ? 13.711 -7.863 -8.580 1.00 73.56 72 PRO A N 1
ATOM 515 C CA . PRO A 1 72 ? 12.589 -8.236 -7.709 1.00 73.56 72 PRO A CA 1
ATOM 516 C C . PRO A 1 72 ? 12.438 -7.375 -6.450 1.00 73.56 72 PRO A C 1
ATOM 518 O O . PRO A 1 72 ? 11.333 -6.961 -6.104 1.00 73.56 72 PRO A O 1
ATOM 521 N N . VAL A 1 73 ? 13.561 -7.057 -5.798 1.00 77.69 73 VAL A N 1
ATOM 522 C CA . VAL A 1 73 ? 13.600 -6.246 -4.571 1.00 77.69 73 VAL A CA 1
ATOM 523 C C . VAL A 1 73 ? 13.146 -4.811 -4.843 1.00 77.69 73 VAL A C 1
ATOM 525 O O . VAL A 1 73 ? 12.379 -4.251 -4.063 1.00 77.69 73 VAL A O 1
ATOM 528 N N . GLY A 1 74 ? 13.546 -4.232 -5.980 1.00 75.56 74 GLY A N 1
ATOM 529 C CA . GLY A 1 74 ? 13.112 -2.894 -6.380 1.00 75.56 74 GLY A CA 1
ATOM 530 C C . GLY A 1 74 ? 11.603 -2.821 -6.606 1.00 75.56 74 GLY A C 1
ATOM 531 O O . GLY A 1 74 ? 10.956 -1.878 -6.161 1.00 75.56 74 GLY A O 1
ATOM 532 N N . VAL A 1 75 ? 11.011 -3.842 -7.231 1.00 77.81 75 VAL A N 1
ATOM 533 C CA . VAL A 1 75 ? 9.563 -3.844 -7.506 1.00 77.81 75 VAL A CA 1
ATOM 534 C C . VAL A 1 75 ? 8.736 -4.100 -6.248 1.00 77.81 75 VAL A C 1
ATOM 536 O O . VAL A 1 75 ? 7.669 -3.512 -6.076 1.00 77.81 75 VAL A O 1
ATOM 539 N N . MET A 1 76 ? 9.246 -4.929 -5.335 1.00 73.38 76 MET A N 1
ATOM 540 C CA . MET A 1 76 ? 8.657 -5.087 -4.006 1.00 73.38 76 MET A CA 1
ATOM 541 C C . MET A 1 76 ? 8.663 -3.752 -3.246 1.00 73.38 76 MET A C 1
ATOM 543 O O . MET A 1 76 ? 7.637 -3.369 -2.686 1.00 73.38 76 MET A O 1
ATOM 547 N N . ALA A 1 77 ? 9.779 -3.014 -3.267 1.00 79.38 77 ALA A N 1
ATOM 548 C CA . ALA A 1 77 ? 9.875 -1.699 -2.633 1.00 79.38 77 ALA A CA 1
ATOM 549 C C . ALA A 1 77 ? 8.890 -0.684 -3.240 1.00 79.38 77 ALA A C 1
ATOM 551 O O . ALA A 1 77 ? 8.261 0.070 -2.500 1.00 79.38 77 ALA A O 1
ATOM 552 N N . VAL A 1 78 ? 8.684 -0.713 -4.563 1.00 78.44 78 VAL A N 1
ATOM 553 C CA . VAL A 1 78 ? 7.640 0.080 -5.241 1.00 78.44 78 VAL A CA 1
ATOM 554 C C . VAL A 1 78 ? 6.243 -0.290 -4.728 1.00 78.44 78 VAL A C 1
ATOM 556 O O . VAL A 1 78 ? 5.451 0.602 -4.431 1.00 78.44 78 VAL A O 1
ATOM 559 N N . GLY A 1 79 ? 5.954 -1.584 -4.560 1.00 75.75 79 GLY A N 1
ATOM 560 C C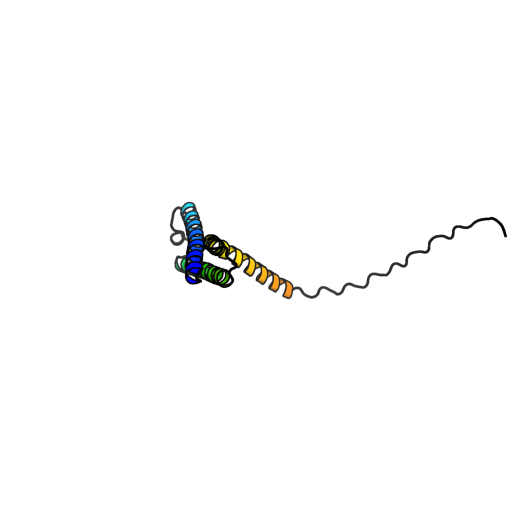A . GLY A 1 79 ? 4.697 -2.057 -3.970 1.00 75.75 79 GLY A CA 1
ATOM 561 C C . GLY A 1 79 ? 4.476 -1.557 -2.536 1.00 75.75 79 GLY A C 1
ATOM 562 O O . GLY A 1 79 ? 3.372 -1.137 -2.199 1.00 75.75 79 GLY A O 1
ATOM 563 N N . ILE A 1 80 ? 5.530 -1.529 -1.711 1.00 77.12 80 ILE A N 1
ATOM 564 C CA . ILE A 1 80 ? 5.493 -0.981 -0.341 1.00 77.12 80 ILE A CA 1
ATOM 565 C C . ILE A 1 80 ? 5.276 0.540 -0.362 1.00 77.12 80 ILE A C 1
ATOM 567 O O . ILE A 1 80 ? 4.516 1.074 0.441 1.00 77.12 80 ILE A O 1
ATOM 571 N N . ALA A 1 81 ? 5.930 1.253 -1.278 1.00 80.44 81 ALA A N 1
ATOM 572 C CA . ALA A 1 81 ? 5.851 2.709 -1.368 1.00 80.44 81 ALA A CA 1
ATOM 573 C C . ALA A 1 81 ? 4.555 3.219 -2.025 1.00 80.44 81 ALA A C 1
ATOM 575 O O . ALA A 1 81 ? 4.244 4.404 -1.900 1.00 80.44 81 ALA A O 1
ATOM 576 N N . ALA A 1 82 ? 3.786 2.356 -2.697 1.00 76.00 82 ALA A N 1
ATOM 577 C CA . ALA A 1 82 ? 2.596 2.728 -3.465 1.00 76.00 82 ALA A CA 1
ATOM 578 C C . ALA A 1 82 ? 1.605 3.654 -2.724 1.00 76.00 82 ALA A C 1
ATOM 580 O O . ALA A 1 82 ? 1.178 4.646 -3.322 1.00 76.00 82 ALA A O 1
ATOM 581 N N . PRO A 1 83 ? 1.271 3.439 -1.433 1.00 69.50 83 PRO A N 1
ATOM 582 C CA . PRO A 1 83 ? 0.367 4.337 -0.714 1.00 69.50 83 PRO A CA 1
ATOM 583 C C . PRO A 1 83 ? 0.956 5.735 -0.510 1.00 69.50 83 PRO A C 1
ATOM 585 O O . PRO A 1 83 ? 0.256 6.726 -0.681 1.00 69.50 83 PRO A O 1
ATOM 588 N N . LYS A 1 84 ? 2.257 5.831 -0.208 1.00 76.75 84 LYS A N 1
ATOM 589 C CA . LYS A 1 84 ? 2.952 7.115 -0.030 1.00 76.75 84 LYS A CA 1
ATOM 590 C C . LYS A 1 84 ? 3.075 7.877 -1.341 1.00 76.75 84 LYS A C 1
ATOM 592 O O . LYS A 1 84 ? 2.906 9.093 -1.361 1.00 76.75 84 LYS A O 1
ATOM 597 N N . VAL A 1 85 ? 3.313 7.159 -2.435 1.00 77.06 85 VAL A N 1
ATOM 598 C CA . VAL A 1 85 ? 3.293 7.733 -3.784 1.00 77.06 85 VAL A CA 1
ATOM 599 C C . VAL A 1 85 ? 1.910 8.313 -4.087 1.00 77.06 85 VAL A C 1
ATOM 601 O O . VAL A 1 85 ? 1.819 9.446 -4.556 1.00 77.06 85 VAL A O 1
ATOM 604 N N . LEU A 1 86 ? 0.834 7.593 -3.751 1.00 74.50 86 LEU A N 1
ATOM 605 C CA . LEU A 1 86 ? -0.527 8.103 -3.915 1.00 74.50 86 LEU A CA 1
ATOM 606 C C . LEU A 1 86 ? -0.793 9.337 -3.041 1.00 74.50 86 LEU A C 1
ATOM 608 O O . LEU A 1 86 ? -1.330 10.315 -3.552 1.00 74.50 86 LEU A O 1
ATOM 612 N N . GLU A 1 87 ? -0.415 9.314 -1.759 1.00 79.50 87 GLU A N 1
ATOM 613 C CA . GLU A 1 87 ? -0.563 10.464 -0.851 1.00 79.50 87 GLU A CA 1
ATOM 614 C C . GLU A 1 87 ? 0.122 11.712 -1.418 1.00 79.50 87 GLU A C 1
ATOM 616 O O . GLU A 1 87 ? -0.466 12.793 -1.431 1.00 79.50 87 GLU A O 1
ATOM 621 N N . GLN A 1 88 ? 1.341 11.566 -1.943 1.00 81.06 88 GLN A N 1
ATOM 622 C CA . GLN A 1 88 ? 2.066 12.675 -2.558 1.00 81.06 88 GLN A CA 1
ATOM 623 C C . GLN A 1 88 ? 1.402 13.175 -3.845 1.00 81.06 88 GLN A C 1
ATOM 625 O O . GLN A 1 88 ? 1.332 14.384 -4.062 1.00 81.06 88 GLN A O 1
ATOM 630 N N . LEU A 1 89 ? 0.897 12.277 -4.695 1.00 77.56 89 LEU A N 1
ATOM 631 C CA . LEU A 1 89 ? 0.164 12.652 -5.907 1.00 77.56 89 LEU A CA 1
ATOM 632 C C . LEU A 1 89 ? -1.149 13.368 -5.583 1.00 77.56 89 LEU A C 1
ATOM 634 O O . LEU A 1 89 ? -1.441 14.401 -6.181 1.00 77.56 89 LEU A O 1
ATOM 638 N N . ALA A 1 90 ? -1.915 12.851 -4.624 1.00 77.88 90 ALA A N 1
ATOM 639 C CA . ALA A 1 90 ? -3.159 13.459 -4.176 1.00 77.88 90 ALA A CA 1
ATOM 640 C C . ALA A 1 90 ? -2.906 14.833 -3.544 1.00 77.88 90 ALA A C 1
ATOM 642 O O . ALA A 1 90 ? -3.584 15.792 -3.897 1.00 77.88 90 ALA A O 1
ATOM 643 N N . GLY A 1 91 ? -1.890 14.952 -2.683 1.00 76.62 91 GLY A N 1
ATOM 644 C CA . GLY A 1 91 ? -1.497 16.226 -2.079 1.00 76.62 91 GLY A CA 1
ATOM 645 C C . GLY A 1 91 ? -1.061 17.264 -3.115 1.00 76.62 91 GLY A C 1
ATOM 646 O O . GLY A 1 91 ? -1.479 18.416 -3.038 1.00 76.62 91 GLY A O 1
ATOM 647 N N . ARG A 1 92 ? -0.294 16.855 -4.135 1.00 71.69 92 ARG A N 1
ATOM 648 C CA . ARG A 1 92 ? 0.082 17.735 -5.256 1.00 71.69 92 ARG A CA 1
ATOM 649 C C . ARG A 1 92 ? -1.128 18.190 -6.066 1.00 71.69 92 ARG A C 1
ATOM 651 O O . ARG A 1 92 ? -1.234 19.372 -6.358 1.00 71.69 92 ARG A O 1
ATOM 658 N N . ARG A 1 93 ? -2.050 17.277 -6.386 1.00 71.62 93 ARG A N 1
ATOM 659 C CA . ARG A 1 93 ? -3.294 17.612 -7.098 1.00 71.62 93 ARG A CA 1
ATOM 660 C C . ARG A 1 93 ? -4.176 18.566 -6.300 1.00 71.62 93 ARG A C 1
ATOM 662 O O . ARG A 1 93 ? -4.748 19.478 -6.878 1.00 71.62 93 ARG A O 1
ATOM 669 N N . LEU A 1 94 ? -4.274 18.373 -4.987 1.00 67.44 94 LEU A N 1
ATOM 670 C CA . LEU A 1 94 ? -5.061 19.249 -4.123 1.00 67.44 94 LEU A CA 1
ATOM 671 C C . LEU A 1 94 ? -4.455 20.659 -4.036 1.00 67.44 94 LEU A C 1
ATOM 673 O O . LEU A 1 94 ? -5.191 21.639 -4.078 1.00 67.44 94 LEU A O 1
ATOM 677 N N . ALA A 1 95 ? -3.124 20.754 -3.952 1.00 68.19 95 ALA A N 1
ATOM 678 C CA . ALA A 1 95 ? -2.408 22.030 -3.964 1.00 68.19 95 ALA A CA 1
ATOM 679 C C . ALA A 1 95 ? -2.564 22.765 -5.308 1.00 68.19 95 ALA A C 1
ATOM 681 O O . ALA A 1 95 ? -2.813 23.963 -5.324 1.00 68.19 95 ALA A O 1
ATOM 682 N N . GLU A 1 96 ? -2.493 22.039 -6.426 1.00 69.06 96 GLU A N 1
ATOM 683 C CA . GLU A 1 96 ? -2.692 22.575 -7.781 1.00 69.06 96 GLU A CA 1
ATOM 684 C C . GLU A 1 96 ? -4.100 23.172 -7.967 1.00 69.06 96 GLU A C 1
ATOM 686 O O . GLU A 1 96 ? -4.245 24.237 -8.561 1.00 69.06 96 GLU A O 1
ATOM 691 N N . VAL A 1 97 ? -5.132 22.537 -7.399 1.00 66.31 97 VAL A N 1
ATOM 692 C CA . VAL A 1 97 ? -6.508 23.065 -7.410 1.00 66.31 97 VAL A CA 1
ATOM 693 C C . VAL A 1 97 ? -6.648 24.318 -6.538 1.00 66.31 97 VAL A C 1
ATOM 695 O O . VAL A 1 97 ? -7.345 25.242 -6.935 1.00 66.31 97 VAL A O 1
ATOM 698 N N . GLN A 1 98 ? -5.976 24.388 -5.383 1.00 66.56 98 GLN A N 1
ATOM 699 C CA . GLN A 1 98 ? -6.013 25.586 -4.528 1.00 66.56 98 GLN A CA 1
ATOM 700 C C . GLN A 1 98 ? -5.304 26.786 -5.164 1.00 66.56 98 GLN A C 1
ATOM 702 O O . GLN A 1 98 ? -5.803 27.900 -5.065 1.00 66.56 98 GLN A O 1
ATOM 707 N N . SER A 1 99 ? -4.182 26.573 -5.855 1.00 60.16 99 SER A N 1
ATOM 708 C CA . SER A 1 99 ? -3.474 27.654 -6.556 1.00 60.16 99 SER A CA 1
ATOM 709 C C . SER A 1 99 ? -4.222 28.179 -7.786 1.00 60.16 99 SER A C 1
ATOM 711 O O . SER A 1 99 ? -3.974 29.302 -8.206 1.00 60.16 99 SER A O 1
ATOM 713 N N . ALA A 1 100 ? -5.132 27.393 -8.367 1.00 61.50 100 ALA A N 1
ATOM 714 C CA . ALA A 1 100 ? -5.979 27.839 -9.474 1.00 61.50 100 ALA A CA 1
ATOM 715 C C . ALA A 1 100 ? -7.154 28.732 -9.023 1.00 61.50 100 ALA A C 1
ATOM 7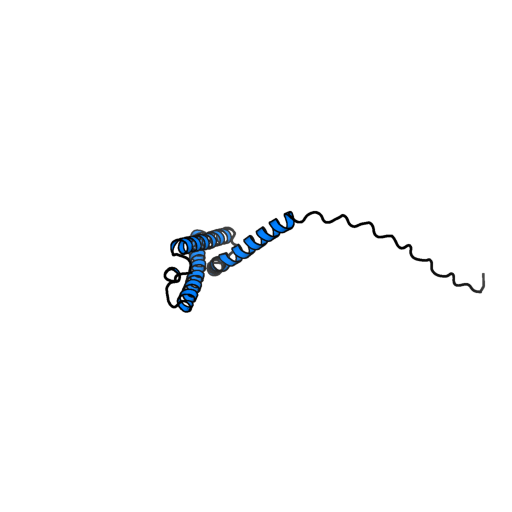17 O O . ALA A 1 100 ? -7.745 29.413 -9.858 1.00 61.50 100 ALA A O 1
ATOM 718 N N . ASP A 1 101 ? -7.480 28.725 -7.727 1.00 60.97 101 ASP A N 1
ATOM 719 C CA . ASP A 1 101 ? -8.574 29.501 -7.128 1.00 60.97 101 ASP A CA 1
ATOM 720 C C . ASP A 1 101 ? -8.073 30.794 -6.450 1.00 60.97 101 ASP A C 1
ATOM 722 O O . ASP A 1 101 ? -8.874 31.576 -5.943 1.00 60.97 101 ASP A O 1
ATOM 726 N N . GLU A 1 102 ? -6.755 31.050 -6.439 1.00 54.38 102 GLU A N 1
ATOM 727 C CA . GLU A 1 102 ? -6.198 32.300 -5.912 1.00 54.38 102 GLU A CA 1
ATOM 728 C C . GLU A 1 102 ? -6.613 33.466 -6.835 1.00 54.38 102 GLU A C 1
ATOM 730 O O . GLU A 1 102 ? -6.207 33.502 -8.002 1.00 54.38 102 GLU A O 1
ATOM 735 N N . PRO A 1 103 ? -7.445 34.420 -6.366 1.00 57.53 103 PRO A N 1
ATOM 736 C CA . PRO A 1 103 ? -7.810 35.574 -7.171 1.00 57.53 103 PRO A CA 1
ATOM 737 C C . PRO A 1 103 ? -6.543 36.391 -7.413 1.00 57.53 103 PRO A C 1
ATOM 739 O O . PRO A 1 103 ? -5.817 36.658 -6.457 1.00 57.53 103 PRO A O 1
ATOM 742 N N . LEU A 1 104 ? -6.302 36.807 -8.662 1.00 61.16 104 LEU A N 1
ATOM 743 C CA . LEU A 1 104 ? -5.289 37.808 -9.016 1.00 61.16 104 LEU A CA 1
ATOM 744 C C . LEU A 1 104 ? -5.348 38.959 -7.999 1.00 61.16 104 LEU A C 1
ATOM 746 O O . LEU A 1 104 ? -6.277 39.769 -8.021 1.00 61.16 104 LEU A O 1
ATOM 750 N N . GLY A 1 105 ? -4.393 38.976 -7.066 1.00 60.59 105 GLY A N 1
ATOM 751 C CA . GLY A 1 105 ? -4.253 40.046 -6.088 1.00 60.59 105 GLY A CA 1
ATOM 752 C C . GLY A 1 105 ? -4.050 41.384 -6.806 1.00 60.59 105 GLY A C 1
ATOM 753 O O . GLY A 1 105 ? -3.569 41.388 -7.943 1.00 60.59 105 GLY A O 1
ATOM 754 N N . PRO A 1 106 ? -4.444 42.512 -6.186 1.00 62.88 106 PRO A N 1
ATOM 755 C CA . PRO A 1 106 ? -4.406 43.816 -6.835 1.00 62.88 106 PRO A CA 1
ATOM 756 C C . PRO A 1 106 ? -3.006 44.110 -7.384 1.00 62.88 106 PRO A C 1
ATOM 758 O O . PRO A 1 106 ? -2.004 43.917 -6.696 1.00 62.88 106 PRO A O 1
ATOM 761 N N . GLU A 1 107 ? -2.979 44.534 -8.649 1.00 64.12 107 GLU A N 1
ATOM 762 C CA . GLU A 1 107 ? -1.796 44.941 -9.405 1.00 64.12 107 GLU A CA 1
ATOM 763 C C . GLU A 1 107 ? -0.913 45.862 -8.543 1.00 64.12 107 GLU A C 1
ATOM 765 O O . GLU A 1 107 ? -1.448 46.794 -7.934 1.00 64.12 107 GLU A O 1
ATOM 770 N N . PRO A 1 108 ? 0.403 45.599 -8.419 1.00 62.41 108 PRO A N 1
ATOM 771 C CA . PRO A 1 108 ? 1.266 46.418 -7.582 1.00 62.41 108 PRO A CA 1
ATOM 772 C C . PRO A 1 108 ? 1.261 47.855 -8.110 1.00 62.41 108 PRO A C 1
ATOM 774 O O . PRO A 1 108 ? 1.658 48.117 -9.245 1.00 62.41 108 PRO A O 1
ATOM 777 N N . GLU A 1 109 ? 0.782 48.773 -7.274 1.00 64.12 109 GLU A N 1
ATOM 778 C CA . GLU A 1 109 ? 0.803 50.211 -7.523 1.00 64.12 109 GLU A CA 1
ATOM 779 C C . GLU A 1 109 ? 2.258 50.645 -7.800 1.00 64.12 109 GLU A C 1
ATOM 781 O O . GLU A 1 109 ? 3.161 50.216 -7.074 1.00 64.12 109 GLU A O 1
ATOM 786 N N . PRO A 1 110 ? 2.533 51.442 -8.849 1.00 61.19 110 PRO A N 1
ATOM 787 C CA . PRO A 1 110 ? 3.898 51.825 -9.187 1.00 61.19 110 PRO A CA 1
ATOM 788 C C . PRO A 1 110 ? 4.524 52.619 -8.034 1.00 61.19 110 PRO A C 1
ATOM 790 O O . PRO A 1 110 ? 4.049 53.700 -7.684 1.00 61.19 110 PRO A O 1
ATOM 793 N N . GLU A 1 111 ? 5.597 52.082 -7.446 1.00 63.38 111 GLU A N 1
ATOM 794 C CA . GLU A 1 111 ? 6.357 52.766 -6.399 1.00 63.38 111 GLU A CA 1
ATOM 795 C C . GLU A 1 111 ? 6.869 54.128 -6.905 1.00 63.38 111 GLU A C 1
ATOM 797 O O . GLU A 1 111 ? 7.366 54.226 -8.035 1.00 63.38 111 GLU A O 1
ATOM 802 N N . PRO A 1 112 ? 6.783 55.198 -6.092 1.00 58.12 112 PRO A N 1
ATOM 803 C CA . PRO A 1 112 ? 7.310 56.496 -6.476 1.00 58.12 112 PRO A CA 1
ATOM 804 C C . PRO A 1 112 ? 8.833 56.402 -6.599 1.00 58.12 112 PRO A C 1
ATOM 806 O O . PRO A 1 112 ? 9.538 56.136 -5.627 1.00 58.12 112 PRO A O 1
ATOM 809 N N . VAL A 1 113 ? 9.339 56.639 -7.811 1.00 63.47 113 VAL A N 1
ATOM 810 C CA . VAL A 1 113 ? 10.771 56.765 -8.093 1.00 63.47 113 VAL A CA 1
ATOM 811 C C . VAL A 1 113 ? 11.321 57.915 -7.252 1.00 63.47 113 VAL A C 1
ATOM 813 O O . VAL A 1 113 ? 11.097 59.086 -7.556 1.00 63.47 113 VAL A O 1
ATOM 816 N N . VAL A 1 114 ? 12.028 57.588 -6.171 1.00 63.84 114 VAL A N 1
ATOM 817 C CA . VAL A 1 114 ? 12.800 58.569 -5.409 1.00 63.84 114 VAL A CA 1
ATOM 818 C C . VAL A 1 114 ? 14.042 58.898 -6.230 1.00 63.84 114 VAL A C 1
ATOM 820 O O . VAL A 1 114 ? 14.980 58.107 -6.319 1.00 63.84 114 VAL A O 1
ATOM 823 N N . GLU A 1 115 ? 14.010 60.062 -6.870 1.00 64.12 115 GLU A N 1
ATOM 824 C CA . GLU A 1 115 ? 15.134 60.651 -7.592 1.00 64.12 115 GLU A CA 1
ATOM 825 C C . GLU A 1 115 ? 16.327 60.846 -6.630 1.00 64.12 115 GLU A C 1
ATOM 827 O O . GLU A 1 115 ? 16.179 61.516 -5.601 1.00 64.12 115 GLU A O 1
ATOM 832 N N . PRO A 1 116 ? 17.505 60.248 -6.894 1.00 61.53 116 PRO A N 1
ATOM 833 C CA . PRO A 1 116 ? 18.657 60.399 -6.016 1.00 61.53 116 PRO A CA 1
ATOM 834 C C . PRO A 1 116 ? 19.166 61.844 -6.032 1.00 61.53 116 PRO A C 1
ATOM 836 O O . PRO A 1 116 ? 19.564 62.364 -7.073 1.00 61.53 116 PRO A O 1
ATOM 839 N N . ALA A 1 117 ? 19.177 62.477 -4.858 1.00 61.50 117 ALA A N 1
ATOM 840 C CA . ALA A 1 117 ? 19.724 63.812 -4.654 1.00 61.50 117 ALA A CA 1
ATOM 841 C C . ALA A 1 117 ? 21.196 63.888 -5.103 1.00 61.50 117 ALA A C 1
ATOM 843 O O . ALA A 1 117 ? 22.024 63.063 -4.709 1.00 61.50 117 ALA A O 1
ATOM 844 N N . ALA A 1 118 ? 21.505 64.892 -5.927 1.00 64.94 118 ALA A N 1
ATOM 845 C CA . ALA A 1 118 ? 22.842 65.142 -6.451 1.00 64.94 118 ALA A CA 1
ATOM 846 C C . ALA A 1 118 ? 23.869 65.374 -5.318 1.00 64.94 118 ALA A C 1
ATOM 848 O O . ALA A 1 118 ? 23.553 66.053 -4.335 1.00 64.94 118 ALA A O 1
ATOM 849 N N . PRO A 1 119 ? 25.097 64.833 -5.431 1.00 65.69 119 PRO A N 1
ATOM 850 C CA . PRO A 1 119 ? 26.137 65.035 -4.429 1.00 65.69 119 PRO A CA 1
ATOM 851 C C . PRO A 1 119 ? 26.647 66.488 -4.429 1.00 65.69 119 PRO A C 1
ATOM 853 O O . PRO A 1 119 ? 26.685 67.122 -5.485 1.00 65.69 119 PRO A O 1
ATOM 856 N N . PRO A 1 120 ? 27.059 67.020 -3.262 1.00 61.69 120 PRO A N 1
ATOM 857 C CA . PRO A 1 120 ? 27.533 68.392 -3.144 1.00 61.69 120 PRO A CA 1
ATOM 858 C C . PRO A 1 120 ? 28.855 68.595 -3.893 1.00 61.69 120 PRO A C 1
ATOM 860 O O . PRO A 1 120 ? 29.801 67.818 -3.760 1.00 61.69 120 PRO A O 1
ATOM 863 N N . GLU A 1 121 ? 28.889 69.673 -4.668 1.00 57.34 121 GLU A N 1
ATOM 864 C CA . GLU A 1 121 ? 30.038 70.214 -5.385 1.00 57.34 121 GLU A CA 1
ATOM 865 C C . GLU A 1 121 ? 31.142 70.594 -4.382 1.00 57.34 121 GLU A C 1
ATOM 867 O O . GLU A 1 121 ? 30.946 71.454 -3.523 1.00 57.34 121 GLU A O 1
ATOM 872 N N . VAL A 1 122 ? 32.289 69.906 -4.437 1.00 62.03 122 VAL A N 1
ATOM 873 C CA . VAL A 1 122 ? 33.452 70.217 -3.593 1.00 62.03 122 VAL A CA 1
ATOM 874 C C . VAL A 1 122 ? 34.387 71.134 -4.376 1.00 62.03 122 VAL A C 1
ATOM 876 O O . VAL A 1 122 ? 35.003 70.739 -5.363 1.00 62.03 122 VAL A O 1
ATOM 879 N N . GLU A 1 123 ? 34.447 72.376 -3.913 1.00 47.12 123 GLU A N 1
ATOM 880 C CA . GLU A 1 123 ? 35.212 73.494 -4.449 1.00 47.12 123 GLU A CA 1
ATOM 881 C C . GLU A 1 123 ? 36.695 73.459 -4.010 1.00 47.12 123 GLU A C 1
ATOM 883 O O . GLU A 1 123 ? 37.003 73.274 -2.832 1.00 47.12 123 GLU A O 1
ATOM 888 N N . GLY A 1 124 ? 37.601 73.721 -4.964 1.00 45.38 124 GLY A N 1
ATOM 889 C CA . GLY A 1 124 ? 38.982 74.193 -4.748 1.00 45.38 124 GLY A CA 1
ATOM 890 C C . GLY A 1 124 ? 40.084 73.116 -4.730 1.00 45.38 124 GLY A C 1
ATOM 891 O O . GLY A 1 124 ? 39.901 72.028 -4.211 1.00 45.38 124 GLY A O 1
ATOM 892 N N . ALA A 1 125 ? 41.308 73.325 -5.220 1.00 46.31 125 ALA A N 1
ATOM 893 C CA . ALA A 1 125 ? 41.936 74.431 -5.934 1.00 46.31 125 ALA A CA 1
ATOM 894 C C . ALA A 1 125 ? 43.331 73.968 -6.432 1.00 46.31 125 ALA A C 1
ATOM 896 O O . ALA A 1 125 ? 44.007 73.211 -5.741 1.00 46.31 125 ALA A O 1
ATOM 897 N N . THR A 1 126 ? 43.806 74.588 -7.521 1.00 47.62 126 THR A N 1
ATOM 898 C CA . THR A 1 126 ? 45.231 74.839 -7.862 1.00 47.62 126 THR A CA 1
ATOM 899 C C . THR A 1 126 ? 46.055 73.745 -8.570 1.00 47.62 126 THR A C 1
ATOM 901 O O . THR A 1 126 ? 46.319 72.690 -8.010 1.00 47.62 126 THR A O 1
ATOM 904 N N . GLY A 1 127 ? 46.636 74.108 -9.730 1.00 43.53 127 GLY A N 1
ATOM 905 C CA . GLY A 1 127 ? 48.066 73.838 -9.972 1.00 43.53 127 GLY A CA 1
ATOM 906 C C . GLY A 1 127 ? 48.522 73.268 -11.326 1.00 43.53 127 GLY A C 1
ATOM 907 O O . GLY A 1 127 ? 48.661 72.065 -11.459 1.00 43.53 127 GLY A O 1
ATOM 908 N N . GLU A 1 128 ? 48.924 74.175 -12.227 1.00 46.97 128 GLU A N 1
ATOM 909 C CA . GLU A 1 128 ? 50.158 74.141 -13.050 1.00 46.97 128 GLU A CA 1
ATOM 910 C C . GLU A 1 128 ? 50.373 73.209 -14.281 1.00 46.97 128 GLU A C 1
ATOM 912 O O . GLU A 1 128 ? 50.373 71.988 -14.199 1.00 46.97 128 GLU A O 1
ATOM 917 N N . ARG A 1 129 ? 50.792 73.897 -15.371 1.00 41.94 129 ARG A N 1
ATOM 918 C CA . ARG A 1 129 ? 51.769 73.566 -16.445 1.00 41.94 129 ARG A CA 1
ATOM 919 C C . ARG A 1 129 ? 51.424 72.486 -17.485 1.00 41.94 129 ARG A C 1
ATOM 921 O O . ARG A 1 129 ? 51.503 71.298 -17.200 1.00 41.94 129 ARG A O 1
ATOM 928 N N . ASN A 1 130 ? 51.289 72.883 -18.757 1.00 44.56 130 ASN A N 1
ATOM 929 C CA . ASN A 1 130 ? 52.408 73.138 -19.689 1.00 44.56 130 ASN A CA 1
ATOM 930 C C . ASN A 1 130 ? 51.913 73.872 -20.946 1.00 44.56 130 ASN A C 1
ATOM 932 O O . ASN A 1 130 ? 50.823 73.501 -21.433 1.00 44.56 130 ASN A O 1
#

pLDDT: mean 72.12, std 9.86, range [41.94, 82.88]

Foldseek 3Di:
DDLVLLLVLLLVLLVVLVVVVQVVVCVVVVHRQLVDPPGDHPVVVVVVSVVLSVQSNVQSSVCVVVVVQPPSVSSSVSSNCRVVVVVVVVVVVVVVVVVVPDPPDDDDDDDPPPDDDDDDDDDDDDDDDD